Protein AF-A0ABD5SNI3-F1 (afdb_monomer)

Radius of gyration: 21.79 Å; Cα contacts (8 Å, |Δi|>4): 64; chains: 1; bounding box: 52×54×46 Å

Solvent-accessible surface area (backbone atoms only — not comparable to full-atom values): 4997 Å² total; per-residue (Å²): 136,90,78,90,81,88,78,92,71,73,72,63,61,57,52,53,51,51,50,51,49,53,49,54,51,49,54,48,53,53,49,48,52,51,52,53,51,54,49,52,74,70,27,94,29,54,72,42,69,49,68,67,59,24,62,73,64,18,71,70,87,55,96,77,52,62,76,50,85,52,49,75,48,63,75,54,77,85,51,106

Sequence (80 aa):
MVAEDSSIGTTVEDRDRKRQGLALETERESSDTALAADLRAACDGDVRFDEYARVLYATDGSIYGAQPAGVVFPRDTADV

Foldseek 3Di:
DDDDDDDDDDPPVVVVVVVVVVVVVVVLVVVLVVVQVVLVVQAPWDKFQDPVQQVVPQCPVDPPGDRDNIDTDGPDPSSD

Mean predicted aligned error: 10.64 Å

Organism: NCBI:txid1930624

Secondary structure (DSSP, 8-state):
---------HHHHHHHHHHHHHHHHHHHHHHHHHHHHHHHHH-SSEEE-SHHHHHHT---SSSS-PPPS-EEE-SSGGG-

InterPro domains:
  IPR036318 FAD-binding, type PCMH-like superfamily [SSF56176] (34-80)

pLDDT: mean 81.24, std 16.47, range [36.16, 97.69]

Structure (mmCIF, N/CA/C/O backbone):
data_AF-A0ABD5SNI3-F1
#
_entry.id   AF-A0ABD5SNI3-F1
#
loop_
_atom_site.group_PDB
_atom_site.id
_atom_site.type_symbol
_atom_site.label_atom_id
_atom_site.label_alt_id
_atom_site.label_comp_id
_atom_site.label_asym_id
_atom_site.label_entity_id
_atom_site.label_seq_id
_atom_site.pdbx_PDB_ins_code
_atom_site.Cartn_x
_atom_site.Cartn_y
_atom_site.Cartn_z
_atom_site.occupancy
_atom_site.B_iso_or_equiv
_atom_site.auth_seq_id
_atom_site.auth_comp_id
_atom_site.auth_asym_id
_atom_site.auth_atom_id
_atom_site.pdbx_PDB_model_num
ATOM 1 N N . MET A 1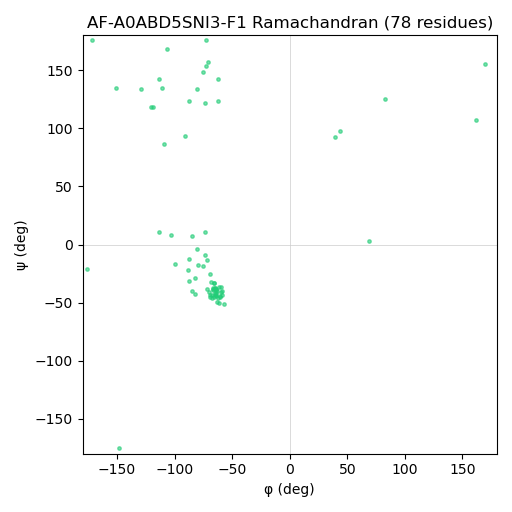 1 ? 36.645 43.247 29.716 1.00 36.16 1 MET A N 1
ATOM 2 C CA . MET A 1 1 ? 35.347 43.847 30.087 1.00 36.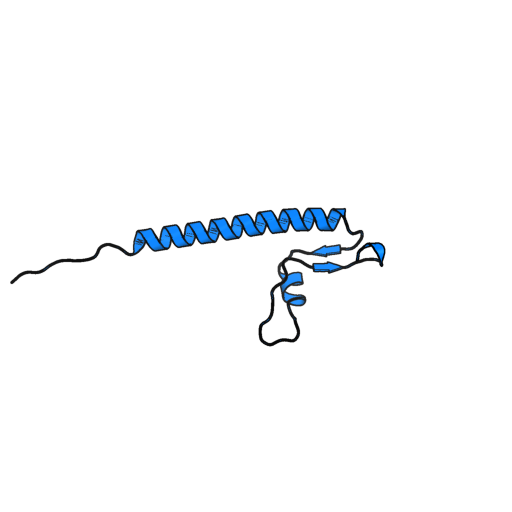16 1 MET A CA 1
ATOM 3 C C . MET A 1 1 ? 34.266 43.007 29.427 1.00 36.16 1 MET A C 1
ATOM 5 O O . MET A 1 1 ? 34.500 42.522 28.333 1.00 36.16 1 MET A O 1
ATOM 9 N N . VAL A 1 2 ? 33.207 42.744 30.181 1.00 48.28 2 VAL A N 1
ATOM 10 C CA . VAL A 1 2 ? 32.279 41.599 30.141 1.00 48.28 2 VAL A CA 1
ATOM 11 C C . VAL A 1 2 ? 31.274 41.635 28.982 1.00 48.28 2 VAL A C 1
ATOM 13 O O . VAL A 1 2 ? 30.852 42.726 28.610 1.00 48.28 2 VAL A O 1
ATOM 16 N N . ALA A 1 3 ? 30.896 40.440 28.499 1.00 44.00 3 ALA A N 1
ATOM 17 C CA . ALA A 1 3 ? 29.534 39.916 28.227 1.00 44.00 3 ALA A CA 1
ATOM 18 C C . ALA A 1 3 ? 29.703 38.704 27.274 1.00 44.00 3 ALA A C 1
ATOM 20 O O . ALA A 1 3 ? 30.160 38.903 26.155 1.00 44.00 3 ALA A O 1
ATOM 21 N N . GLU A 1 4 ? 29.553 37.417 27.626 1.00 55.78 4 GLU A N 1
ATOM 22 C CA . GLU A 1 4 ? 28.494 36.713 28.379 1.00 55.78 4 GLU A CA 1
ATOM 23 C C . GLU A 1 4 ? 27.097 37.232 28.006 1.00 55.78 4 GLU A C 1
ATOM 25 O O . GLU A 1 4 ? 26.664 38.240 28.556 1.00 55.78 4 GLU A O 1
ATOM 30 N N . ASP A 1 5 ? 26.430 36.599 27.033 1.00 50.78 5 ASP A N 1
ATOM 31 C CA . ASP A 1 5 ? 25.147 35.896 27.232 1.00 50.78 5 ASP A CA 1
ATOM 32 C C . ASP A 1 5 ? 24.485 35.488 25.892 1.00 50.78 5 ASP A C 1
ATOM 34 O O . ASP A 1 5 ? 24.647 36.149 24.867 1.00 50.78 5 ASP A O 1
ATOM 38 N N . SER A 1 6 ? 23.654 34.444 25.967 1.00 45.38 6 SER A N 1
ATOM 39 C CA . SER A 1 6 ? 22.609 34.030 25.016 1.00 45.38 6 SER A CA 1
ATOM 40 C C . SER A 1 6 ? 23.029 33.197 23.786 1.00 45.38 6 SER A C 1
ATOM 42 O O . SER A 1 6 ? 23.834 33.614 22.969 1.00 45.38 6 SER A O 1
ATOM 44 N N . SER A 1 7 ? 22.476 32.013 23.508 1.00 45.12 7 SER A N 1
ATOM 45 C CA . SER A 1 7 ? 21.269 31.393 24.049 1.00 45.12 7 SER A CA 1
ATOM 46 C C . SER A 1 7 ? 21.364 29.866 24.045 1.00 45.12 7 SER A C 1
ATOM 48 O O . SER A 1 7 ? 21.764 29.206 23.086 1.00 45.12 7 SER A O 1
ATOM 50 N N . ILE A 1 8 ? 20.955 29.329 25.186 1.00 60.66 8 ILE A N 1
ATOM 51 C CA . ILE A 1 8 ? 20.378 28.008 25.380 1.00 60.66 8 ILE A CA 1
ATOM 52 C C . ILE A 1 8 ? 19.069 27.977 24.573 1.00 60.66 8 ILE A C 1
ATOM 54 O O . ILE A 1 8 ? 18.215 28.827 24.810 1.00 60.66 8 ILE A O 1
ATOM 58 N N . GLY A 1 9 ? 18.882 27.034 23.639 1.00 52.09 9 GLY A N 1
ATOM 59 C CA . GLY A 1 9 ? 17.593 26.957 22.930 1.00 52.09 9 GLY A CA 1
ATOM 60 C C . GLY A 1 9 ? 17.338 25.824 21.930 1.00 52.09 9 GLY A C 1
ATOM 61 O O . GLY A 1 9 ? 16.179 25.524 21.687 1.00 52.09 9 GLY A O 1
ATOM 62 N N . THR A 1 10 ? 18.342 25.143 21.364 1.00 55.81 10 THR A N 1
ATOM 63 C CA . THR A 1 10 ? 18.061 24.300 20.174 1.00 55.81 10 THR A CA 1
ATOM 64 C C . THR A 1 10 ? 17.604 22.858 20.447 1.00 55.81 10 THR A C 1
ATOM 66 O O . THR A 1 10 ? 17.146 22.185 19.531 1.00 55.81 10 THR A O 1
ATOM 69 N N . THR A 1 11 ? 17.711 22.327 21.670 1.00 58.75 11 THR A N 1
ATOM 70 C CA . THR A 1 11 ? 17.539 20.872 21.887 1.00 58.75 11 THR A CA 1
ATOM 71 C C . THR A 1 11 ? 16.097 20.423 22.149 1.00 58.75 11 THR A C 1
ATOM 73 O O . THR A 1 11 ? 15.787 19.245 21.967 1.00 58.75 11 THR A O 1
ATOM 76 N N . VAL A 1 12 ? 15.215 21.322 22.602 1.00 60.94 12 VAL A N 1
ATOM 77 C CA . VAL A 1 12 ? 13.819 20.972 22.941 1.00 60.94 12 VAL A CA 1
ATOM 78 C C . VAL A 1 12 ? 12.944 20.948 21.684 1.00 60.94 12 VAL A C 1
ATOM 80 O O . VAL A 1 12 ? 12.205 19.988 21.475 1.00 60.94 12 VAL A O 1
ATOM 83 N N . GLU A 1 13 ? 13.109 21.928 20.792 1.00 61.56 13 GLU A N 1
ATOM 84 C CA . GLU A 1 13 ? 12.298 22.069 19.573 1.00 61.56 13 GLU A CA 1
ATOM 85 C C . GLU A 1 13 ? 12.522 20.928 18.563 1.00 61.56 13 GLU A C 1
ATOM 87 O O . GLU A 1 13 ? 11.564 20.417 17.979 1.00 61.56 13 GLU A O 1
ATOM 92 N N . ASP A 1 14 ? 13.763 20.454 18.397 1.00 61.25 14 ASP A N 1
ATOM 93 C CA . ASP A 1 14 ? 14.058 19.311 17.518 1.00 61.25 14 ASP A CA 1
ATOM 94 C C . ASP A 1 14 ? 13.487 17.990 18.051 1.00 61.25 14 ASP A C 1
ATOM 96 O O . ASP A 1 14 ? 13.077 17.118 17.277 1.00 61.25 14 ASP A O 1
ATOM 100 N N . ARG A 1 15 ? 13.410 17.833 19.379 1.00 63.97 15 ARG A N 1
ATOM 101 C CA . ARG A 1 15 ? 12.846 16.629 20.000 1.00 63.97 15 ARG A CA 1
ATOM 102 C C . ARG A 1 15 ? 11.336 16.550 19.796 1.00 63.97 15 ARG A C 1
ATOM 104 O O . ARG A 1 15 ? 10.827 15.462 19.516 1.00 63.97 15 ARG A O 1
ATOM 111 N N . ASP A 1 16 ? 10.638 17.674 19.911 1.00 71.62 16 ASP A N 1
ATOM 112 C CA . ASP A 1 16 ? 9.193 17.732 19.697 1.00 71.62 16 ASP A CA 1
ATOM 113 C C . ASP A 1 16 ? 8.835 17.587 18.214 1.00 71.62 16 ASP A C 1
ATOM 115 O O . ASP A 1 16 ? 7.923 16.826 17.893 1.00 71.62 16 ASP A O 1
ATOM 119 N N . ARG A 1 17 ? 9.622 18.170 17.295 1.00 70.88 17 ARG A N 1
ATOM 120 C CA . ARG A 1 17 ? 9.472 17.940 15.846 1.00 70.88 17 ARG A CA 1
ATOM 121 C C . ARG A 1 17 ? 9.631 16.464 15.478 1.00 70.88 17 ARG A C 1
ATOM 123 O O . ARG A 1 17 ? 8.829 15.927 14.718 1.00 70.88 17 ARG A O 1
ATOM 130 N N . LYS A 1 18 ? 10.626 15.779 16.053 1.00 70.44 18 LYS A N 1
ATOM 131 C CA . LYS A 1 18 ? 10.853 14.345 15.815 1.00 70.44 18 LYS A CA 1
ATOM 132 C C . LYS A 1 18 ? 9.727 13.477 16.386 1.00 70.44 18 LYS A C 1
ATOM 134 O O . LYS A 1 18 ? 9.327 12.509 15.750 1.00 70.44 18 LYS A O 1
ATOM 139 N N . ARG A 1 19 ? 9.187 13.832 17.559 1.00 72.06 19 ARG A N 1
ATOM 140 C CA . ARG A 1 19 ? 8.015 13.158 18.148 1.00 72.06 19 ARG A CA 1
ATOM 141 C C . ARG A 1 19 ? 6.757 13.346 17.309 1.00 72.06 19 ARG A C 1
ATOM 143 O O . ARG A 1 19 ? 6.024 12.385 17.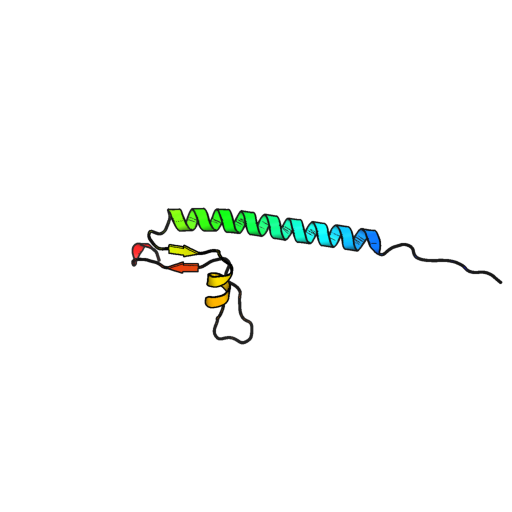117 1.00 72.06 19 ARG A O 1
ATOM 150 N N . GLN A 1 20 ? 6.521 14.559 16.816 1.00 72.00 20 GLN A N 1
ATOM 151 C CA . GLN A 1 20 ? 5.391 14.846 15.936 1.00 72.00 20 GLN A CA 1
ATOM 152 C C . GLN A 1 20 ? 5.519 14.088 14.610 1.00 72.00 20 GLN A C 1
ATOM 154 O O . GLN A 1 20 ? 4.541 13.497 14.173 1.00 72.00 20 GLN A O 1
ATOM 159 N N . GLY A 1 21 ? 6.720 14.015 14.024 1.00 70.00 21 GLY A N 1
ATOM 160 C CA . GLY A 1 21 ? 6.985 13.197 12.834 1.00 70.00 21 GLY A CA 1
ATOM 161 C C . GLY A 1 21 ? 6.643 11.719 13.041 1.00 70.00 21 GLY A C 1
ATOM 162 O O . GLY A 1 21 ? 5.831 11.179 12.299 1.00 70.00 21 GLY A O 1
ATOM 163 N N . LEU A 1 22 ? 7.155 11.112 14.116 1.00 72.94 22 LEU A N 1
ATOM 164 C CA . LEU A 1 22 ? 6.871 9.711 14.457 1.00 72.94 22 LEU A CA 1
ATOM 165 C C . LEU A 1 22 ? 5.385 9.433 14.723 1.00 72.94 22 LEU A C 1
ATOM 167 O O . LEU A 1 22 ? 4.886 8.362 14.380 1.00 72.94 22 LEU A O 1
ATOM 171 N N . ALA A 1 23 ? 4.676 10.379 15.347 1.00 74.75 23 ALA A N 1
ATOM 172 C CA . ALA A 1 23 ? 3.239 10.256 15.570 1.00 74.75 23 ALA A CA 1
ATOM 173 C C . ALA A 1 23 ? 2.475 10.271 14.239 1.00 74.75 23 ALA A C 1
ATOM 175 O O . ALA A 1 23 ? 1.628 9.418 14.017 1.00 74.75 23 ALA A O 1
ATOM 176 N N . LEU A 1 24 ? 2.818 11.181 13.323 1.00 73.69 24 LEU A N 1
ATOM 177 C CA . LEU A 1 24 ? 2.201 11.239 11.995 1.00 73.69 24 LEU A CA 1
ATOM 178 C C . LEU A 1 24 ? 2.507 9.985 11.166 1.00 73.69 24 LEU A C 1
ATOM 180 O O . LEU A 1 24 ? 1.628 9.498 10.466 1.00 73.69 24 LEU A O 1
ATOM 184 N N . GLU A 1 25 ? 3.723 9.446 11.251 1.00 77.00 25 GLU A N 1
ATOM 185 C CA . GLU A 1 25 ? 4.096 8.187 10.592 1.00 77.00 25 GLU A CA 1
ATOM 186 C C . GLU A 1 25 ? 3.299 7.004 11.153 1.00 77.00 25 GLU A C 1
ATOM 188 O O . GLU A 1 25 ? 2.759 6.219 10.381 1.00 77.00 25 GLU A O 1
ATOM 193 N N . THR A 1 26 ? 3.139 6.931 12.479 1.00 81.12 26 THR A N 1
ATOM 194 C CA . THR A 1 26 ? 2.321 5.902 13.143 1.00 81.12 26 THR A CA 1
ATOM 195 C C . THR A 1 26 ? 0.852 5.986 12.730 1.00 81.12 26 THR A C 1
ATOM 197 O O . THR A 1 26 ? 0.253 4.967 12.402 1.00 81.12 26 THR A O 1
ATOM 200 N N . GLU A 1 27 ? 0.265 7.186 12.711 1.00 79.38 27 GLU A N 1
A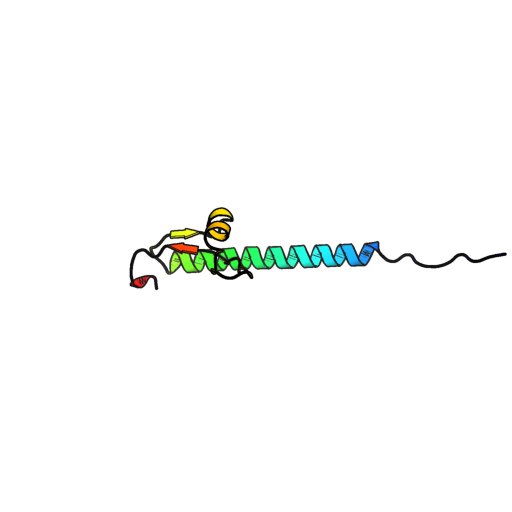TOM 201 C CA . GLU A 1 27 ? -1.132 7.381 12.293 1.00 79.38 27 GLU A CA 1
ATOM 202 C C . GLU A 1 27 ? -1.336 7.062 10.805 1.00 79.38 27 GLU A C 1
ATOM 204 O O . GLU A 1 27 ? -2.383 6.561 10.400 1.00 79.38 27 GLU A O 1
ATOM 209 N N . ARG A 1 28 ? -0.327 7.316 9.967 1.00 81.62 28 ARG A N 1
ATOM 210 C CA . ARG A 1 28 ? -0.360 6.901 8.561 1.00 81.62 28 ARG A CA 1
ATOM 211 C C . ARG A 1 28 ? -0.263 5.390 8.423 1.00 81.62 28 ARG A C 1
ATOM 213 O O . ARG A 1 28 ? -1.021 4.822 7.653 1.00 81.62 28 ARG A O 1
ATOM 220 N N . GLU A 1 29 ? 0.620 4.740 9.172 1.00 84.00 29 GLU A N 1
ATOM 221 C CA . GLU A 1 29 ? 0.775 3.283 9.144 1.00 84.00 29 GLU A CA 1
ATOM 222 C C . GLU A 1 29 ? -0.483 2.567 9.668 1.00 84.00 29 GLU A C 1
ATOM 224 O O . GLU A 1 29 ? -0.914 1.555 9.104 1.00 84.00 29 GLU A O 1
ATOM 229 N N . SER A 1 30 ? -1.135 3.129 10.694 1.00 85.12 30 SER A N 1
ATOM 230 C CA . SER A 1 30 ? -2.418 2.631 11.197 1.00 85.12 30 SER A CA 1
ATOM 231 C C . SER A 1 30 ? -3.539 2.833 10.173 1.00 85.12 30 SER A C 1
ATOM 233 O O . SER A 1 30 ? -4.302 1.899 9.911 1.00 85.12 30 SER A O 1
ATOM 235 N N . SER A 1 31 ? -3.597 4.003 9.528 1.00 90.75 31 SER A N 1
ATOM 236 C CA . SER A 1 31 ? -4.564 4.297 8.468 1.00 90.75 31 SER A CA 1
ATOM 237 C C . SER A 1 31 ? -4.358 3.416 7.232 1.00 90.75 31 SER A C 1
ATOM 239 O O . SER A 1 31 ? -5.339 2.928 6.675 1.00 90.75 31 SER A O 1
ATOM 241 N N . ASP A 1 32 ? -3.114 3.181 6.810 1.00 92.75 32 ASP A N 1
ATOM 242 C CA . ASP A 1 32 ? -2.769 2.301 5.687 1.00 92.75 32 ASP A CA 1
ATOM 243 C C . ASP A 1 32 ? -3.161 0.852 6.000 1.00 92.75 32 ASP A C 1
ATOM 245 O O . ASP A 1 32 ? -3.696 0.151 5.143 1.00 92.75 32 ASP A O 1
ATOM 249 N N . THR A 1 33 ? -2.959 0.405 7.243 1.00 94.50 33 THR A N 1
ATOM 250 C CA . THR A 1 33 ? -3.362 -0.938 7.683 1.00 94.50 33 THR A CA 1
ATOM 251 C C . THR A 1 33 ? -4.879 -1.113 7.641 1.00 94.50 33 THR A C 1
ATOM 253 O O . THR A 1 33 ? -5.358 -2.138 7.151 1.00 94.50 33 THR A O 1
ATOM 256 N N . ALA A 1 34 ? -5.632 -0.116 8.118 1.00 96.19 34 ALA A N 1
ATOM 257 C CA . ALA A 1 34 ? -7.091 -0.126 8.067 1.00 96.19 34 ALA A CA 1
ATOM 258 C C . ALA A 1 34 ? -7.598 -0.132 6.616 1.00 96.19 34 ALA A C 1
ATOM 260 O O . ALA A 1 34 ? -8.354 -1.022 6.234 1.00 96.19 34 ALA A O 1
ATOM 261 N N . LEU A 1 35 ? -7.087 0.773 5.776 1.00 96.50 35 LEU A N 1
ATOM 262 C CA . LEU A 1 35 ? -7.450 0.841 4.361 1.00 96.50 35 LEU A CA 1
ATOM 263 C C . LEU A 1 35 ? -7.117 -0.460 3.617 1.00 96.50 35 LEU A C 1
ATOM 265 O O . LEU A 1 35 ? -7.905 -0.942 2.806 1.00 96.50 35 LEU A O 1
ATOM 269 N N . ALA A 1 36 ? -5.966 -1.068 3.904 1.00 96.31 36 ALA A N 1
ATOM 270 C CA . ALA A 1 36 ? -5.585 -2.338 3.304 1.00 96.31 36 ALA A CA 1
ATOM 271 C C . ALA A 1 36 ? -6.501 -3.492 3.742 1.00 96.31 36 ALA A C 1
ATOM 273 O O . ALA A 1 36 ? -6.701 -4.433 2.976 1.00 96.31 36 ALA A O 1
ATOM 274 N N . ALA A 1 37 ? -7.023 -3.470 4.971 1.00 97.12 37 ALA A N 1
ATOM 275 C CA . ALA A 1 37 ? -7.998 -4.456 5.430 1.00 97.12 37 ALA A CA 1
ATOM 276 C C . ALA A 1 37 ? -9.341 -4.279 4.709 1.00 97.12 37 ALA A C 1
ATOM 278 O O . ALA A 1 37 ? -9.878 -5.258 4.193 1.00 97.12 37 ALA A O 1
ATOM 279 N N . ASP A 1 38 ? -9.816 -3.039 4.595 1.00 97.69 38 ASP A N 1
ATOM 280 C CA . ASP A 1 38 ? -11.068 -2.713 3.909 1.00 97.69 38 ASP A CA 1
ATOM 281 C C . ASP A 1 38 ? -11.019 -3.118 2.429 1.00 97.69 38 ASP A C 1
ATOM 283 O O . ASP A 1 38 ? -11.926 -3.787 1.935 1.00 97.69 38 ASP A O 1
ATOM 287 N N . LEU A 1 39 ? -9.921 -2.809 1.731 1.00 96.88 39 LEU A N 1
ATOM 288 C CA . LEU A 1 39 ? -9.741 -3.182 0.324 1.00 96.88 39 LEU A CA 1
ATOM 289 C C . LEU A 1 39 ? -9.673 -4.702 0.119 1.00 96.88 39 LEU A C 1
ATOM 291 O O . LEU A 1 39 ? -10.230 -5.209 -0.847 1.00 96.88 39 LEU A O 1
ATOM 295 N N . ARG A 1 40 ? -9.036 -5.449 1.033 1.00 96.94 40 ARG A N 1
ATOM 296 C CA . ARG A 1 40 ? -9.007 -6.926 0.968 1.00 96.94 40 ARG A CA 1
ATOM 297 C C . ARG A 1 40 ? -10.363 -7.565 1.239 1.00 96.94 40 ARG A C 1
ATOM 299 O O . ARG A 1 40 ? -10.579 -8.697 0.832 1.00 96.94 40 ARG A O 1
ATOM 306 N N . ALA A 1 41 ? -11.234 -6.885 1.980 1.00 97.38 41 ALA A N 1
ATOM 307 C CA . ALA A 1 41 ? -12.592 -7.352 2.223 1.00 97.38 41 ALA A CA 1
ATOM 308 C C . ALA A 1 41 ? -13.537 -7.011 1.060 1.00 97.38 41 ALA A C 1
ATOM 310 O O . ALA A 1 41 ? -14.519 -7.720 0.854 1.00 97.38 41 ALA A O 1
ATOM 311 N N . ALA A 1 42 ? -13.258 -5.925 0.335 1.00 97.00 42 ALA A N 1
ATOM 312 C CA . ALA A 1 42 ? -14.090 -5.434 -0.758 1.00 97.00 42 ALA A CA 1
ATOM 313 C C . ALA A 1 42 ? -13.760 -6.060 -2.122 1.00 97.00 42 ALA A C 1
ATOM 315 O O . ALA A 1 42 ? -14.668 -6.195 -2.938 1.00 97.00 42 ALA A O 1
ATOM 316 N N . CYS A 1 43 ? -12.498 -6.424 -2.368 1.00 96.69 43 CYS A N 1
ATOM 317 C CA . CYS A 1 43 ? -12.042 -6.956 -3.652 1.00 96.69 43 CYS A CA 1
ATOM 318 C C . CYS A 1 43 ? -11.610 -8.423 -3.542 1.00 96.69 43 CYS A C 1
ATOM 320 O O . CYS A 1 43 ? -10.929 -8.812 -2.592 1.00 96.69 43 CYS A O 1
ATOM 322 N N . ASP A 1 44 ? -11.912 -9.210 -4.574 1.00 96.38 44 ASP A N 1
ATOM 323 C CA . ASP A 1 44 ? -11.458 -10.601 -4.715 1.00 96.38 44 ASP A CA 1
ATOM 324 C C . ASP A 1 44 ? -10.002 -10.702 -5.219 1.00 96.38 44 ASP A C 1
ATOM 326 O O . ASP A 1 44 ? -9.362 -11.762 -5.127 1.00 96.38 44 ASP A O 1
ATOM 330 N N . GLY A 1 45 ? -9.497 -9.606 -5.793 1.00 95.19 45 GLY A N 1
ATOM 331 C CA . GLY A 1 45 ? -8.128 -9.416 -6.265 1.00 95.19 45 GLY A CA 1
ATOM 332 C C . GLY A 1 45 ? -7.061 -9.248 -5.170 1.00 95.19 45 GLY A C 1
ATOM 333 O O . GLY A 1 45 ? -7.332 -9.191 -3.973 1.00 95.19 45 GLY A O 1
ATOM 334 N N . ASP A 1 46 ? -5.799 -9.157 -5.594 1.00 96.88 46 ASP A N 1
ATOM 335 C CA . ASP A 1 46 ? -4.647 -9.031 -4.688 1.00 96.88 46 ASP A CA 1
ATOM 336 C C . ASP A 1 46 ? -4.478 -7.575 -4.206 1.00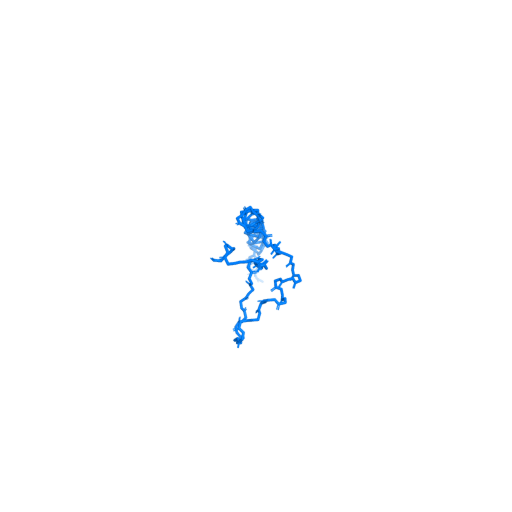 96.88 46 ASP A C 1
ATOM 338 O O . ASP A 1 46 ? -4.448 -6.652 -5.015 1.00 96.88 46 ASP A O 1
ATOM 342 N N . VAL A 1 47 ? -4.265 -7.355 -2.902 1.00 97.69 47 VAL A N 1
ATOM 343 C CA . VAL A 1 47 ? -4.029 -6.014 -2.319 1.00 97.69 47 VAL A CA 1
ATOM 344 C C . VAL A 1 47 ? -2.652 -5.936 -1.653 1.00 97.69 47 VAL A C 1
ATOM 346 O O . VAL A 1 47 ? -2.371 -6.642 -0.675 1.00 97.69 47 VAL A O 1
ATOM 349 N N . ARG A 1 48 ? -1.793 -5.045 -2.161 1.00 96.06 48 ARG A N 1
ATOM 350 C CA . ARG A 1 48 ? -0.375 -4.898 -1.791 1.00 96.06 48 ARG A CA 1
ATOM 351 C C . ARG A 1 48 ? -0.086 -3.493 -1.254 1.00 96.06 48 ARG A C 1
ATOM 353 O O . ARG A 1 48 ? -0.224 -2.507 -1.969 1.00 96.06 48 ARG A O 1
ATOM 360 N N . PHE A 1 49 ? 0.343 -3.408 0.004 1.00 95.62 49 PHE A N 1
ATOM 361 C CA . PHE A 1 49 ? 0.779 -2.163 0.666 1.00 95.62 49 PHE A CA 1
ATOM 362 C C . PHE A 1 49 ? 2.282 -2.192 1.003 1.00 95.62 49 PHE A C 1
ATOM 364 O O . PHE A 1 49 ? 2.792 -1.347 1.736 1.00 95.62 49 PHE A O 1
ATOM 371 N N . ASP A 1 50 ? 3.009 -3.178 0.473 1.00 93.06 50 ASP A N 1
ATOM 372 C CA . ASP A 1 50 ? 4.452 -3.281 0.644 1.00 93.06 50 ASP A CA 1
ATOM 373 C C . ASP A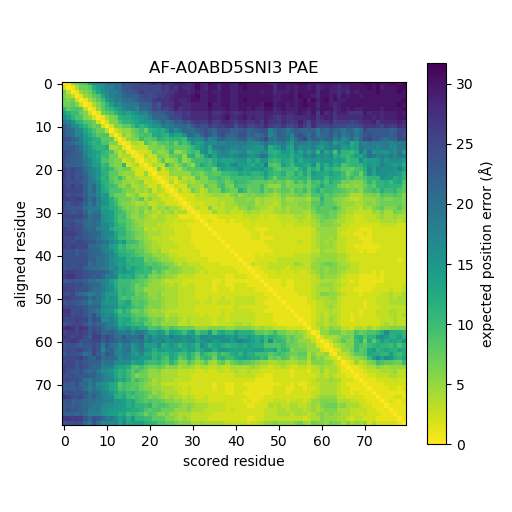 1 50 ? 5.202 -2.197 -0.145 1.00 93.06 50 ASP A C 1
ATOM 375 O O . ASP A 1 50 ? 4.709 -1.616 -1.114 1.00 93.06 50 ASP A O 1
ATOM 379 N N . GLU A 1 51 ? 6.421 -1.895 0.294 1.00 91.19 51 GLU A N 1
ATOM 380 C CA . GLU A 1 51 ? 7.276 -0.890 -0.341 1.00 91.19 51 GLU A CA 1
ATOM 381 C C . GLU A 1 51 ? 7.563 -1.209 -1.812 1.00 91.19 51 GLU A C 1
ATOM 383 O O . GLU A 1 51 ? 7.512 -0.310 -2.649 1.00 91.19 51 GLU A O 1
ATOM 388 N N . TYR A 1 52 ? 7.801 -2.482 -2.140 1.00 92.50 52 TYR A N 1
ATOM 389 C CA . TYR A 1 52 ? 8.160 -2.895 -3.493 1.00 92.50 52 TYR A CA 1
ATOM 390 C C . TYR A 1 52 ? 7.050 -2.564 -4.496 1.00 92.50 52 TYR A C 1
ATOM 392 O O . TYR A 1 52 ? 7.311 -1.902 -5.502 1.00 92.50 52 TYR A O 1
ATOM 400 N N . ALA A 1 53 ? 5.807 -2.953 -4.201 1.00 92.75 53 ALA A N 1
ATOM 401 C CA . ALA A 1 53 ? 4.660 -2.623 -5.038 1.00 92.75 53 ALA A CA 1
ATOM 402 C C . ALA A 1 53 ? 4.464 -1.105 -5.154 1.00 92.75 53 ALA A C 1
ATOM 404 O O . ALA A 1 53 ? 4.273 -0.588 -6.254 1.00 92.75 53 ALA A O 1
ATOM 405 N N . ARG A 1 54 ? 4.567 -0.365 -4.043 1.00 91.12 54 ARG A N 1
ATOM 406 C CA . ARG A 1 54 ? 4.374 1.091 -4.067 1.00 91.12 54 ARG A CA 1
ATOM 407 C C . ARG A 1 54 ? 5.420 1.800 -4.922 1.00 91.12 54 ARG A C 1
ATOM 409 O O . ARG A 1 54 ? 5.051 2.701 -5.660 1.00 91.12 54 ARG A O 1
ATOM 416 N N . VAL A 1 55 ? 6.685 1.382 -4.873 1.00 89.81 55 VAL A N 1
ATOM 417 C CA . VAL A 1 55 ? 7.749 1.937 -5.729 1.00 89.81 55 VAL A CA 1
ATOM 418 C C . VAL A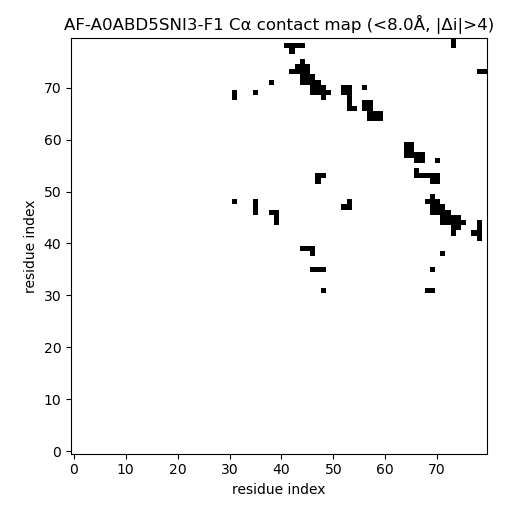 1 55 ? 7.519 1.576 -7.194 1.00 89.81 55 VAL A C 1
ATOM 420 O O . VAL A 1 55 ? 7.602 2.447 -8.058 1.00 89.81 55 VAL A O 1
ATOM 423 N N . LEU A 1 56 ? 7.193 0.313 -7.483 1.00 90.94 56 LEU A N 1
ATOM 424 C CA . LEU A 1 56 ? 6.981 -0.156 -8.853 1.00 90.94 56 LEU A CA 1
ATOM 425 C C . LEU A 1 56 ? 5.846 0.607 -9.555 1.00 90.94 56 LEU A C 1
ATOM 427 O O . LEU A 1 56 ? 5.946 0.911 -10.742 1.00 90.94 56 LEU A O 1
ATOM 431 N N . TYR A 1 57 ? 4.792 0.947 -8.810 1.00 89.56 57 TYR A N 1
ATOM 432 C CA . TYR A 1 57 ? 3.605 1.628 -9.327 1.00 89.56 57 TYR A CA 1
ATOM 433 C C . TYR A 1 57 ? 3.538 3.128 -8.999 1.00 89.56 57 TYR A C 1
ATOM 435 O O . TYR A 1 57 ? 2.545 3.767 -9.327 1.00 89.56 57 TYR A O 1
ATOM 443 N N . ALA A 1 58 ? 4.597 3.730 -8.448 1.00 87.19 58 ALA A N 1
ATOM 444 C CA . ALA A 1 58 ? 4.697 5.184 -8.234 1.00 87.19 58 ALA A CA 1
ATOM 445 C C . ALA A 1 58 ? 4.942 5.989 -9.528 1.00 87.19 58 ALA A C 1
ATOM 447 O O . ALA A 1 58 ? 5.269 7.176 -9.488 1.00 87.19 58 ALA A O 1
ATOM 448 N N . THR A 1 59 ? 4.824 5.352 -10.694 1.00 79.81 59 THR A N 1
ATOM 449 C CA . THR A 1 59 ? 5.126 5.987 -11.977 1.00 79.81 59 THR A CA 1
ATOM 450 C C . THR A 1 59 ? 3.862 6.627 -12.547 1.00 79.81 59 THR A C 1
ATOM 452 O O . THR A 1 59 ? 3.099 5.978 -13.256 1.00 79.81 59 THR A O 1
ATOM 455 N N . ASP A 1 60 ? 3.655 7.915 -12.270 1.00 72.19 60 ASP A N 1
ATOM 456 C CA . ASP A 1 60 ? 2.538 8.703 -12.821 1.00 72.19 60 ASP A CA 1
ATOM 457 C C . ASP A 1 60 ? 2.825 9.297 -14.220 1.00 72.19 60 ASP A C 1
ATOM 459 O O . ASP A 1 60 ? 2.035 10.076 -14.755 1.00 72.19 60 ASP A O 1
ATOM 463 N N . GLY A 1 61 ? 3.958 8.931 -14.836 1.00 63.59 61 GLY A N 1
ATOM 464 C CA . GLY A 1 61 ? 4.389 9.433 -16.147 1.00 63.59 61 GLY A CA 1
ATOM 465 C C . GLY A 1 61 ? 4.790 10.915 -16.156 1.00 63.59 61 GLY A C 1
ATOM 466 O O . GLY A 1 61 ? 5.129 11.447 -17.214 1.00 63.59 61 GLY A O 1
ATOM 467 N N . SER A 1 62 ? 4.775 11.579 -14.999 1.00 71.62 62 SER A N 1
ATOM 468 C CA . SER A 1 62 ? 5.166 12.971 -14.815 1.00 71.62 62 SER A CA 1
ATOM 469 C C . SER A 1 62 ? 6.517 13.082 -14.100 1.00 71.62 62 SER A C 1
ATOM 471 O O . SER A 1 62 ? 7.043 12.122 -13.542 1.00 71.62 62 SER A O 1
ATOM 473 N N . ILE A 1 63 ? 7.092 14.285 -14.093 1.00 77.75 63 ILE A N 1
ATOM 474 C CA . ILE A 1 63 ? 8.332 14.577 -13.358 1.00 77.75 63 ILE A CA 1
ATOM 475 C C . ILE A 1 63 ? 8.132 14.672 -11.835 1.00 77.75 63 ILE A C 1
ATOM 477 O O . ILE A 1 63 ? 9.116 14.803 -11.111 1.00 77.75 63 ILE A O 1
ATOM 481 N N . TYR A 1 64 ? 6.883 14.676 -11.354 1.00 76.94 64 TYR A N 1
ATOM 482 C CA . TYR A 1 64 ? 6.554 14.966 -9.956 1.00 76.94 64 TYR A CA 1
ATOM 483 C C . TYR A 1 64 ? 6.304 13.723 -9.101 1.00 76.94 64 TYR A C 1
ATOM 485 O O . TYR A 1 64 ? 6.378 13.859 -7.886 1.00 76.94 64 TYR A O 1
ATOM 493 N N . GLY A 1 65 ? 6.066 12.558 -9.714 1.00 71.44 65 GLY A N 1
ATOM 494 C CA . GLY A 1 65 ? 6.004 11.237 -9.082 1.00 71.44 65 GLY A CA 1
ATOM 495 C C . GLY A 1 65 ? 5.227 11.167 -7.762 1.00 71.44 65 GLY A C 1
ATOM 496 O O . GLY A 1 65 ? 5.778 11.418 -6.692 1.00 71.44 65 GLY A O 1
ATOM 497 N N . ALA A 1 66 ? 3.963 10.747 -7.800 1.00 81.88 66 ALA A N 1
ATOM 498 C CA . ALA A 1 66 ? 3.193 10.466 -6.587 1.00 81.88 66 ALA A CA 1
ATOM 499 C C . ALA A 1 66 ? 3.380 9.020 -6.080 1.00 81.88 66 ALA A C 1
ATOM 501 O O . ALA A 1 66 ? 3.062 8.056 -6.777 1.00 81.88 66 ALA A O 1
ATOM 502 N N . GLN A 1 67 ? 3.821 8.861 -4.824 1.00 88.06 67 GLN A N 1
ATOM 503 C CA . GLN A 1 67 ? 3.845 7.557 -4.150 1.00 88.06 67 GLN A CA 1
ATOM 504 C C . GLN A 1 67 ? 2.410 7.142 -3.757 1.00 88.06 67 GLN A C 1
ATOM 506 O O . GLN A 1 67 ? 1.766 7.863 -2.987 1.00 88.06 67 GLN A O 1
ATOM 511 N N . PRO A 1 68 ? 1.900 5.988 -4.223 1.00 91.19 68 PRO A N 1
ATOM 512 C CA . PRO A 1 68 ? 0.584 5.499 -3.826 1.00 91.19 68 PRO A CA 1
ATOM 513 C C . PRO A 1 68 ? 0.591 4.982 -2.380 1.00 91.19 68 PRO A C 1
ATOM 515 O O . PRO A 1 68 ? 1.616 4.509 -1.883 1.00 91.19 68 PRO A O 1
ATOM 518 N N .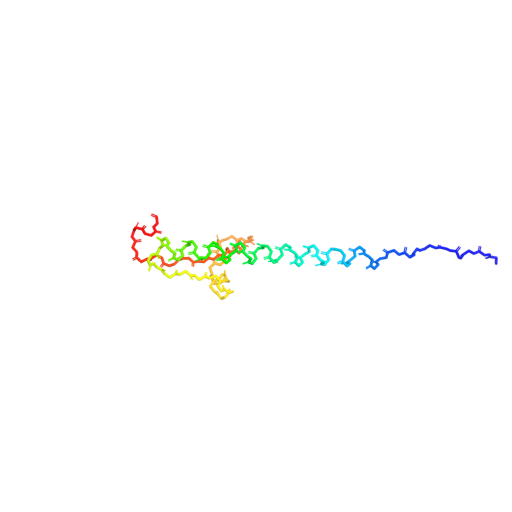 ALA A 1 69 ? -0.572 5.012 -1.721 1.00 92.25 69 ALA A N 1
ATOM 519 C CA . ALA A 1 69 ? -0.759 4.398 -0.400 1.00 92.25 69 ALA A CA 1
ATOM 520 C C . ALA A 1 69 ? -0.654 2.861 -0.458 1.00 92.25 69 ALA A C 1
ATOM 522 O O . ALA A 1 69 ? -0.057 2.243 0.416 1.00 92.25 69 ALA A O 1
ATOM 523 N N . GLY A 1 70 ? -1.162 2.257 -1.535 1.00 93.75 70 GLY A N 1
ATOM 524 C CA . GLY A 1 70 ? -1.126 0.825 -1.820 1.00 93.75 70 GLY A CA 1
ATOM 525 C C . GLY A 1 70 ? -1.625 0.544 -3.240 1.00 93.75 70 GLY A C 1
ATOM 526 O O . GLY A 1 70 ? -2.039 1.463 -3.947 1.00 93.75 70 GLY A O 1
ATOM 527 N N . VAL A 1 71 ? -1.564 -0.716 -3.668 1.00 95.75 71 VAL A N 1
ATOM 528 C CA . VAL A 1 71 ? -1.903 -1.162 -5.027 1.00 95.75 71 VAL A CA 1
ATOM 529 C C . VAL A 1 71 ? -2.874 -2.339 -4.959 1.00 95.75 71 VAL A C 1
ATOM 531 O O . VAL A 1 71 ? -2.653 -3.282 -4.197 1.00 95.75 71 VAL A O 1
ATOM 534 N N . VAL A 1 72 ? -3.930 -2.296 -5.774 1.00 97.12 72 VAL A N 1
ATOM 535 C CA . VAL A 1 72 ? -4.902 -3.386 -5.945 1.00 97.12 72 VAL A CA 1
ATOM 536 C C . VAL A 1 72 ? -4.752 -3.979 -7.345 1.00 97.12 72 VAL A C 1
ATOM 538 O O . VAL A 1 72 ? -4.648 -3.248 -8.328 1.00 97.12 72 VAL A O 1
ATOM 541 N N . PHE A 1 73 ? -4.748 -5.305 -7.427 1.00 96.56 73 PHE A N 1
ATOM 542 C CA . PHE A 1 73 ? -4.742 -6.088 -8.657 1.00 96.56 73 PHE A CA 1
ATOM 543 C C . PHE A 1 73 ? -6.119 -6.746 -8.812 1.00 96.56 73 PHE A C 1
ATOM 545 O O . PHE A 1 73 ? -6.296 -7.873 -8.336 1.00 96.56 73 PHE A O 1
ATOM 552 N N . PRO A 1 74 ? -7.101 -6.047 -9.413 1.00 96.94 74 PRO A N 1
ATOM 553 C CA . PRO A 1 74 ? -8.466 -6.549 -9.539 1.00 96.94 74 PRO A CA 1
ATOM 554 C C . PRO A 1 74 ? -8.501 -7.829 -10.380 1.00 96.94 74 PRO A C 1
ATOM 556 O O . PRO A 1 74 ? -7.758 -7.969 -11.358 1.00 96.94 74 PRO A O 1
ATOM 559 N N . ARG A 1 75 ? -9.358 -8.774 -9.993 1.00 97.12 75 ARG A N 1
ATOM 560 C CA . ARG A 1 75 ? -9.571 -10.039 -10.704 1.00 97.12 75 ARG A CA 1
ATOM 561 C C . ARG A 1 75 ? -10.590 -9.883 -11.825 1.00 97.12 75 ARG A C 1
ATOM 563 O O . ARG A 1 75 ? -10.401 -10.465 -12.894 1.00 97.12 75 ARG A O 1
ATOM 570 N N . ASP A 1 76 ? -11.651 -9.122 -11.589 1.00 96.50 76 ASP A N 1
ATOM 571 C CA . ASP A 1 76 ? -12.712 -8.886 -12.563 1.00 96.50 76 ASP A CA 1
ATOM 572 C C . ASP A 1 76 ? -13.343 -7.493 -12.408 1.00 96.50 76 ASP A C 1
ATOM 574 O O . ASP A 1 76 ? -12.864 -6.642 -11.663 1.00 96.50 76 ASP A O 1
ATOM 578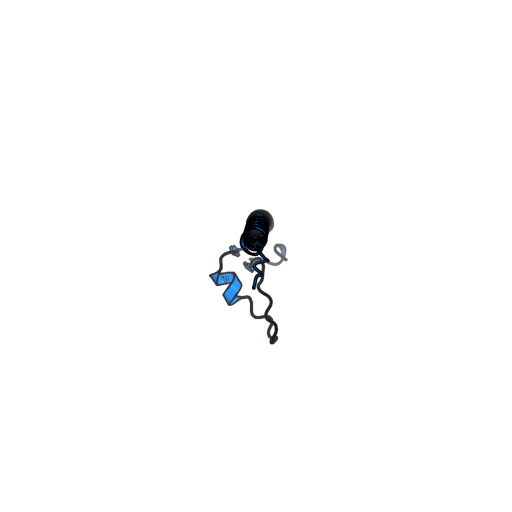 N N . THR A 1 77 ? -14.390 -7.226 -13.189 1.00 96.50 77 THR A N 1
ATOM 579 C CA . THR A 1 77 ? -15.048 -5.917 -13.226 1.00 96.50 77 THR A CA 1
ATOM 580 C C . THR A 1 77 ? -15.867 -5.594 -11.980 1.00 96.50 77 THR A C 1
ATOM 582 O O . THR A 1 77 ? -16.296 -4.457 -11.853 1.00 96.50 77 THR A O 1
ATOM 585 N N . ALA A 1 78 ? -16.151 -6.561 -11.104 1.00 96.06 78 ALA A N 1
ATOM 586 C CA . ALA A 1 78 ? -16.827 -6.291 -9.838 1.00 96.06 78 ALA A CA 1
ATOM 587 C C . ALA A 1 78 ? -15.884 -5.646 -8.808 1.00 96.06 78 ALA A C 1
ATOM 589 O O . ALA A 1 78 ? -16.365 -5.019 -7.868 1.00 96.06 78 ALA A O 1
ATOM 590 N N . ASP A 1 79 ? -14.566 -5.755 -9.009 1.00 94.69 79 ASP A N 1
ATOM 591 C CA . ASP A 1 79 ? -13.546 -5.152 -8.145 1.00 94.69 79 ASP A CA 1
ATOM 592 C C . ASP A 1 79 ? -13.300 -3.645 -8.422 1.00 94.69 79 ASP A C 1
ATOM 594 O O . ASP A 1 79 ? -12.481 -3.044 -7.722 1.00 94.69 79 ASP A O 1
ATOM 598 N N . VAL A 1 80 ? -13.941 -3.027 -9.436 1.00 91.81 80 VAL A N 1
ATOM 599 C CA . VAL A 1 80 ? -13.662 -1.642 -9.908 1.00 91.81 80 VAL A CA 1
ATOM 600 C C . VAL A 1 80 ? -14.887 -0.745 -10.065 1.00 91.81 80 VAL A C 1
ATOM 602 O O . VAL A 1 80 ? -15.989 -1.252 -10.366 1.00 91.81 80 VAL A O 1
#